Protein AF-A0A933T0M4-F1 (afdb_monomer_lite)

Secondary structure (DSSP, 8-state):
-HHHHHHHHHHTT--HHHHHHHHTS-HHHHHHHHTTPPPPGGGHHHHHHHHTS--SPPPSSHHHHHHHHHHH-S-HHHHHHHHHHHHHSS---

Radius of gyration: 14.98 Å; chains: 1; bounding box: 27×30×42 Å

Foldseek 3Di:
DLVLVVVLCVVVVHDLCVLCVQLVHHSVVSVVSVVPDDDDLVSLLSVCVSSLHRPDDQDPDPVSNVSVCVSVPPDPVSVVVVVVVVVVPPDDD

Structure (mmCIF, N/CA/C/O backbone):
data_AF-A0A933T0M4-F1
#
_entry.id   AF-A0A933T0M4-F1
#
loop_
_atom_site.group_PDB
_atom_site.id
_atom_site.type_symbol
_atom_site.label_atom_id
_atom_site.label_alt_id
_atom_site.label_comp_id
_atom_site.label_asym_id
_atom_site.label_entity_id
_atom_site.label_seq_id
_atom_site.pdbx_PDB_ins_code
_atom_site.Cartn_x
_atom_site.Cartn_y
_atom_site.Cartn_z
_atom_site.occupancy
_atom_site.B_iso_or_equiv
_atom_site.auth_seq_id
_atom_site.auth_comp_id
_atom_site.auth_asym_id
_atom_site.auth_atom_id
_atom_site.pdbx_PDB_model_num
ATOM 1 N N . MET A 1 1 ? 8.062 4.466 -4.184 1.00 85.62 1 MET A N 1
ATOM 2 C CA . MET A 1 1 ? 6.663 3.970 -4.067 1.00 85.62 1 MET A CA 1
ATOM 3 C C . MET A 1 1 ? 5.897 4.525 -2.861 1.00 85.62 1 MET A C 1
ATOM 5 O O . MET A 1 1 ? 4.732 4.896 -2.999 1.00 85.62 1 MET A O 1
ATOM 9 N N .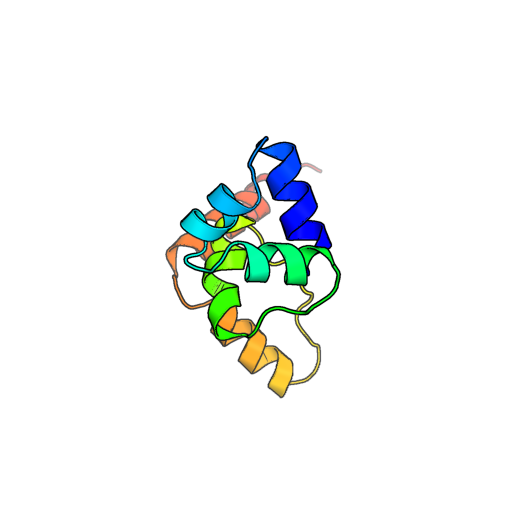 GLY A 1 2 ? 6.525 4.582 -1.681 1.00 90.38 2 GLY A N 1
ATOM 10 C CA . GLY A 1 2 ? 5.880 4.994 -0.427 1.00 90.38 2 GLY A CA 1
ATOM 11 C C . GLY A 1 2 ? 5.213 6.365 -0.428 1.00 90.38 2 GLY A C 1
ATOM 12 O O . GLY A 1 2 ? 4.156 6.527 0.173 1.00 90.38 2 GLY A O 1
ATOM 13 N N . GLU A 1 3 ? 5.778 7.335 -1.146 1.00 93.00 3 GLU A N 1
ATOM 14 C CA . GLU A 1 3 ? 5.215 8.684 -1.249 1.00 93.00 3 GLU A CA 1
ATOM 15 C C . GLU A 1 3 ? 3.806 8.686 -1.861 1.00 93.00 3 GLU A C 1
ATOM 17 O O . GLU A 1 3 ? 2.908 9.345 -1.343 1.00 93.00 3 GLU A O 1
ATOM 22 N N . HIS A 1 4 ? 3.570 7.883 -2.905 1.00 93.88 4 HIS A N 1
ATOM 23 C CA . HIS A 1 4 ? 2.243 7.761 -3.514 1.00 93.88 4 HIS A CA 1
ATOM 24 C C . HIS A 1 4 ? 1.224 7.153 -2.548 1.00 93.88 4 HIS A C 1
ATOM 26 O O . HIS A 1 4 ? 0.087 7.619 -2.487 1.00 93.88 4 HIS A O 1
ATOM 32 N N . ILE A 1 5 ? 1.639 6.143 -1.773 1.00 94.31 5 ILE A N 1
ATOM 33 C CA . ILE A 1 5 ? 0.796 5.510 -0.750 1.00 94.31 5 ILE A CA 1
ATOM 34 C C . ILE A 1 5 ? 0.446 6.535 0.330 1.00 94.31 5 ILE A C 1
ATOM 36 O O . ILE A 1 5 ? -0.732 6.717 0.632 1.00 94.31 5 ILE A O 1
ATOM 40 N N . ARG A 1 6 ? 1.449 7.256 0.846 1.00 95.75 6 ARG A N 1
ATOM 41 C CA . ARG A 1 6 ? 1.273 8.285 1.876 1.00 95.75 6 ARG A CA 1
ATOM 42 C C . ARG A 1 6 ? 0.345 9.397 1.406 1.00 95.75 6 ARG A C 1
ATOM 44 O O . ARG A 1 6 ? -0.576 9.761 2.129 1.00 95.75 6 ARG A O 1
ATOM 51 N N . LYS A 1 7 ? 0.562 9.915 0.194 1.00 95.81 7 LYS A N 1
ATOM 52 C CA . LYS A 1 7 ? -0.272 10.969 -0.389 1.00 95.81 7 LYS A CA 1
ATOM 53 C C . LYS A 1 7 ? -1.726 10.514 -0.498 1.00 95.81 7 LYS A C 1
ATOM 55 O O . LYS A 1 7 ? -2.599 11.149 0.077 1.00 95.81 7 LYS A O 1
ATOM 60 N N . LYS A 1 8 ? -1.975 9.361 -1.130 1.00 95.00 8 LYS A N 1
ATOM 61 C CA . LYS A 1 8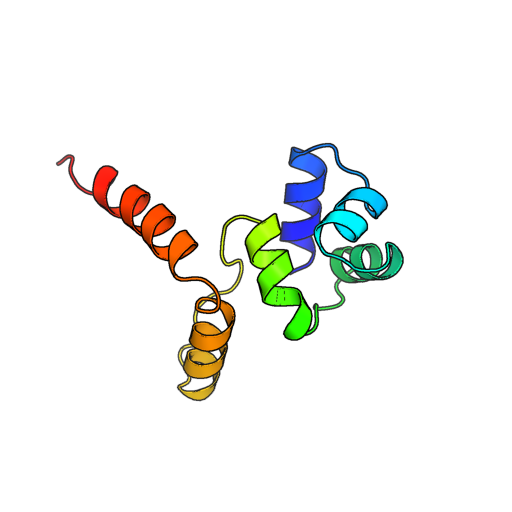 ? -3.329 8.808 -1.287 1.00 95.00 8 LYS A CA 1
ATOM 62 C C . LYS A 1 8 ? -4.007 8.551 0.059 1.00 95.00 8 LYS A C 1
ATOM 64 O O . LYS A 1 8 ? -5.197 8.810 0.202 1.00 95.00 8 LYS A O 1
ATOM 69 N N . ARG A 1 9 ? -3.258 8.047 1.043 1.00 97.12 9 ARG A N 1
ATOM 70 C CA . ARG A 1 9 ? -3.744 7.829 2.406 1.00 97.12 9 ARG A CA 1
ATOM 71 C C . ARG A 1 9 ? -4.212 9.136 3.047 1.00 97.12 9 ARG A C 1
ATOM 73 O O . ARG A 1 9 ? -5.307 9.165 3.599 1.00 97.12 9 ARG A O 1
ATOM 80 N N . LEU A 1 10 ? -3.398 10.190 2.970 1.00 97.00 10 LEU A N 1
ATOM 81 C CA . LEU A 1 10 ? -3.727 11.506 3.523 1.00 97.00 10 LEU A CA 1
ATOM 82 C C . LEU A 1 10 ? -4.898 12.165 2.781 1.00 97.00 10 LEU A C 1
ATOM 84 O O . LEU A 1 10 ? -5.786 12.692 3.441 1.00 97.00 10 LEU A O 1
ATOM 88 N N . ASP A 1 11 ? -4.955 12.054 1.451 1.00 96.81 11 ASP A N 1
ATOM 89 C CA . ASP A 1 11 ? -6.073 12.556 0.635 1.00 96.81 11 ASP A CA 1
ATOM 90 C C . ASP A 1 11 ? -7.413 11.902 1.020 1.00 96.81 11 ASP A C 1
ATOM 92 O O . ASP A 1 11 ? -8.469 12.521 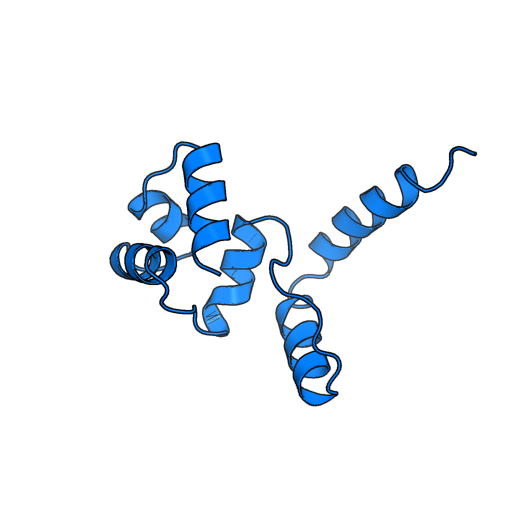0.917 1.00 96.81 11 ASP A O 1
ATOM 96 N N . LEU A 1 12 ? -7.374 10.640 1.461 1.00 95.81 12 LEU A N 1
ATOM 97 C CA . LEU A 1 12 ? -8.540 9.885 1.926 1.00 95.81 12 LEU A CA 1
ATOM 98 C C . LEU A 1 12 ? -8.783 9.995 3.442 1.00 95.81 12 LEU A C 1
ATOM 100 O O . LEU A 1 12 ? -9.739 9.403 3.936 1.00 95.81 12 LEU A O 1
ATOM 104 N N . GLY A 1 13 ? -7.926 10.701 4.188 1.00 97.19 13 GLY A N 1
ATOM 105 C CA . GLY A 1 13 ? -8.029 10.815 5.647 1.00 97.19 13 GLY A CA 1
ATOM 106 C C . GLY A 1 13 ? -7.817 9.499 6.408 1.00 97.19 13 GLY A C 1
ATOM 107 O O . GLY A 1 13 ? -8.293 9.363 7.530 1.00 97.19 13 GLY A O 1
ATOM 108 N N . LEU A 1 14 ? -7.122 8.527 5.811 1.00 97.62 14 LEU A N 1
ATOM 109 C CA . LEU A 1 14 ? -6.946 7.187 6.374 1.00 97.62 14 LEU A CA 1
ATOM 110 C C . LEU A 1 14 ? -5.727 7.089 7.308 1.00 97.62 14 LEU A C 1
ATOM 112 O O . LEU A 1 14 ? -4.668 7.701 7.109 1.00 97.62 14 LEU A O 1
ATOM 116 N N . THR A 1 15 ? -5.840 6.224 8.306 1.00 98.00 15 THR A N 1
ATOM 117 C CA . THR A 1 15 ? -4.728 5.783 9.157 1.00 98.00 15 THR A CA 1
ATOM 118 C C . THR A 1 15 ? -3.860 4.743 8.441 1.00 98.00 15 THR A C 1
ATOM 120 O O . THR A 1 15 ? -4.269 4.112 7.462 1.00 98.00 15 THR A O 1
ATOM 123 N N . GLN A 1 16 ? -2.628 4.536 8.922 1.00 97.69 16 GLN A N 1
ATOM 124 C CA . GLN A 1 16 ? -1.751 3.489 8.378 1.00 97.69 16 GLN A CA 1
ATOM 125 C C . GLN A 1 16 ? -2.350 2.089 8.580 1.00 97.69 16 GLN A C 1
ATOM 127 O O . GLN A 1 16 ? -2.261 1.253 7.682 1.00 97.69 16 GLN A O 1
ATOM 132 N N . LEU A 1 17 ? -3.022 1.856 9.713 1.00 97.94 17 LEU A N 1
ATOM 133 C CA . LEU A 1 17 ? -3.733 0.613 10.004 1.00 97.94 17 LEU A CA 1
ATOM 134 C C . LEU A 1 17 ? -4.880 0.337 9.017 1.00 97.94 17 LEU A C 1
ATOM 136 O O . LEU A 1 17 ? -5.059 -0.803 8.591 1.00 97.94 17 LEU A O 1
ATOM 140 N N . GLU A 1 18 ? -5.654 1.350 8.629 1.00 97.75 18 GLU A N 1
ATOM 141 C CA . GLU A 1 18 ? -6.735 1.184 7.647 1.00 97.75 18 GLU A CA 1
ATOM 142 C C . GLU A 1 18 ? -6.194 0.849 6.258 1.00 97.75 18 GLU A C 1
ATOM 144 O O . GLU A 1 18 ? -6.672 -0.090 5.623 1.00 97.75 18 GLU A O 1
ATOM 149 N N . VAL A 1 19 ? -5.138 1.537 5.814 1.00 97.31 19 VAL A N 1
ATOM 150 C CA . VAL A 1 19 ? -4.458 1.201 4.552 1.00 97.31 19 VAL A CA 1
ATOM 151 C C . VAL A 1 19 ? -3.890 -0.216 4.597 1.00 97.31 19 VAL A C 1
ATOM 153 O O . VAL A 1 19 ? -4.018 -0.968 3.630 1.00 97.31 19 VAL A O 1
ATOM 156 N N . ALA A 1 20 ? -3.319 -0.619 5.732 1.00 97.44 20 ALA A N 1
ATOM 157 C CA . ALA A 1 20 ? -2.808 -1.968 5.924 1.00 97.44 20 ALA A CA 1
ATOM 158 C C . ALA A 1 20 ? -3.918 -3.022 5.788 1.00 97.44 20 ALA A C 1
ATOM 160 O O . ALA A 1 20 ? -3.718 -4.025 5.104 1.00 97.44 20 ALA A O 1
ATOM 161 N N . LYS A 1 21 ? -5.109 -2.767 6.346 1.00 97.19 21 LYS A N 1
ATOM 162 C CA . LYS A 1 21 ? -6.289 -3.634 6.187 1.00 97.19 21 LYS A CA 1
ATOM 163 C C . LYS A 1 21 ? -6.766 -3.714 4.734 1.00 97.19 21 LYS A C 1
ATOM 165 O O . LYS A 1 21 ? -7.068 -4.808 4.272 1.00 97.19 21 LYS A O 1
ATOM 170 N N . ILE A 1 22 ? -6.792 -2.593 4.009 1.00 94.94 22 ILE A N 1
ATOM 171 C CA . ILE A 1 22 ? -7.202 -2.548 2.593 1.00 94.94 22 ILE A CA 1
ATOM 172 C C . ILE A 1 22 ? -6.247 -3.370 1.715 1.00 94.94 22 ILE A C 1
ATOM 174 O O . ILE A 1 22 ? -6.681 -4.140 0.860 1.00 94.94 22 ILE A O 1
ATOM 178 N N . ILE A 1 23 ? -4.938 -3.219 1.931 1.00 94.19 23 ILE A N 1
ATOM 179 C CA . ILE A 1 23 ? -3.907 -3.901 1.137 1.00 94.19 23 ILE A CA 1
ATOM 180 C C . ILE A 1 23 ? -3.712 -5.359 1.598 1.00 94.19 23 ILE A C 1
ATOM 182 O O . ILE A 1 23 ? -3.258 -6.195 0.815 1.00 94.19 23 ILE A O 1
ATOM 186 N N . GLY A 1 24 ? -4.078 -5.684 2.841 1.00 95.69 24 GLY A N 1
ATOM 187 C CA . GLY A 1 24 ? -3.911 -7.010 3.439 1.00 95.69 24 GLY A CA 1
ATOM 188 C C . GLY A 1 24 ? -2.509 -7.247 4.009 1.00 95.69 24 GLY A C 1
ATOM 189 O O . GLY A 1 24 ? -1.945 -8.329 3.850 1.00 95.69 24 GLY A O 1
ATOM 190 N N . VAL A 1 25 ? -1.915 -6.232 4.641 1.00 96.62 25 VAL A N 1
ATOM 191 C CA . VAL A 1 25 ? -0.579 -6.286 5.262 1.00 96.62 25 VAL A CA 1
ATOM 192 C C . VAL A 1 25 ? -0.617 -5.808 6.714 1.00 96.62 25 VAL A C 1
ATOM 194 O O . VAL A 1 25 ? -1.658 -5.406 7.226 1.00 96.62 25 VAL A O 1
ATOM 197 N N . LYS A 1 26 ? 0.525 -5.860 7.407 1.00 97.19 26 LYS A N 1
ATOM 198 C CA . LYS A 1 26 ? 0.664 -5.290 8.753 1.00 97.19 26 LYS A CA 1
ATOM 199 C C . LYS A 1 26 ? 0.829 -3.771 8.668 1.00 97.19 26 LYS A C 1
ATOM 201 O O . LYS A 1 26 ? 1.415 -3.264 7.715 1.00 97.19 26 LYS A O 1
ATOM 206 N N . GLU A 1 27 ? 0.392 -3.049 9.695 1.00 97.62 27 GLU A N 1
ATOM 207 C CA . GLU A 1 27 ? 0.589 -1.594 9.794 1.00 97.62 27 GLU A CA 1
ATOM 208 C C . GLU A 1 27 ? 2.068 -1.201 9.674 1.00 97.62 27 GLU A C 1
AT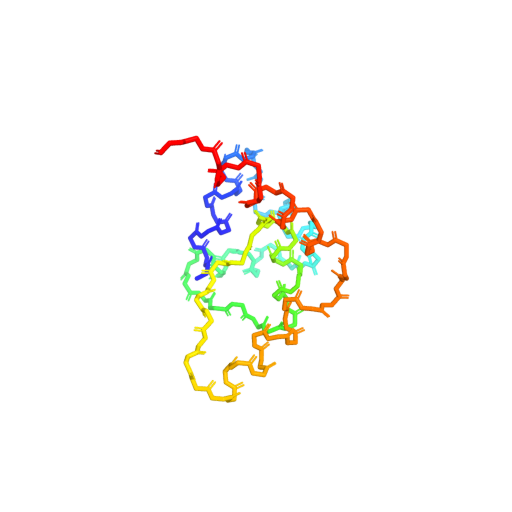OM 210 O O . GLU A 1 27 ? 2.417 -0.305 8.908 1.00 97.62 27 GLU A O 1
ATOM 215 N N . SER A 1 28 ? 2.959 -1.945 10.336 1.00 97.19 28 SER A N 1
ATOM 216 C CA . SER A 1 28 ? 4.406 -1.725 10.249 1.00 97.19 28 SER A CA 1
ATOM 217 C C . SER A 1 28 ? 4.949 -1.872 8.826 1.00 97.19 28 SER A C 1
ATOM 219 O O . SER A 1 28 ? 5.935 -1.232 8.469 1.00 97.19 28 SER A O 1
ATOM 221 N N . THR A 1 29 ? 4.312 -2.684 7.980 1.00 97.12 29 THR A N 1
ATOM 222 C CA . THR A 1 29 ? 4.664 -2.801 6.562 1.00 97.12 29 THR A CA 1
ATOM 223 C C . THR A 1 29 ? 4.345 -1.506 5.815 1.00 97.12 29 THR A C 1
ATOM 225 O O . THR A 1 29 ? 5.194 -1.020 5.072 1.00 97.12 29 THR A O 1
ATOM 228 N N . VAL A 1 30 ? 3.176 -0.908 6.062 1.00 96.81 30 VAL A N 1
ATOM 229 C CA . VAL A 1 30 ? 2.795 0.389 5.477 1.00 96.81 30 VAL A CA 1
ATOM 230 C C . VAL A 1 30 ? 3.719 1.495 5.974 1.00 96.81 30 VAL A C 1
ATOM 232 O O . VAL A 1 30 ? 4.235 2.258 5.161 1.00 96.81 30 VAL A O 1
ATOM 235 N N . TRP A 1 31 ? 3.999 1.541 7.280 1.00 97.19 31 TRP A N 1
ATOM 236 C CA . TRP A 1 31 ? 4.941 2.505 7.850 1.00 97.19 31 TRP A CA 1
ATOM 237 C C . TRP A 1 31 ? 6.312 2.413 7.171 1.00 97.19 31 TRP A C 1
ATOM 239 O O . TRP A 1 31 ? 6.841 3.426 6.719 1.00 97.19 31 TRP A O 1
ATOM 249 N N . ASN A 1 32 ? 6.851 1.199 7.021 1.00 97.00 32 ASN A N 1
ATOM 250 C CA . ASN A 1 32 ? 8.128 0.966 6.349 1.00 97.00 32 ASN A CA 1
ATOM 251 C C . ASN A 1 32 ? 8.116 1.486 4.909 1.00 97.00 32 ASN A C 1
ATOM 253 O O . ASN A 1 32 ? 9.084 2.111 4.476 1.00 97.00 32 ASN A O 1
ATOM 257 N N . TRP A 1 33 ? 7.027 1.253 4.172 1.00 96.00 33 TRP A N 1
ATOM 258 C CA . TRP A 1 33 ? 6.904 1.743 2.804 1.00 96.00 33 TRP A CA 1
ATOM 259 C C . TRP A 1 33 ? 6.907 3.261 2.730 1.00 96.00 33 TRP A C 1
ATOM 261 O O . TRP A 1 33 ? 7.653 3.828 1.935 1.00 96.00 33 TRP A O 1
ATOM 271 N N . GLU A 1 34 ? 6.143 3.926 3.595 1.00 94.81 34 GLU A N 1
ATOM 272 C CA . GLU A 1 34 ? 6.116 5.389 3.675 1.00 94.81 34 GLU A CA 1
ATOM 273 C C . GLU A 1 34 ? 7.467 6.002 4.080 1.00 94.81 34 GLU A C 1
ATOM 275 O O . GLU A 1 34 ? 7.698 7.171 3.783 1.00 94.81 34 GLU A O 1
ATOM 280 N N . HIS A 1 35 ? 8.358 5.221 4.701 1.00 95.31 35 HIS A N 1
ATOM 281 C CA . HIS A 1 35 ? 9.709 5.629 5.108 1.00 95.31 35 HIS A CA 1
ATOM 282 C C . HIS A 1 35 ? 10.812 5.099 4.175 1.00 95.31 35 HIS A C 1
ATOM 284 O O . HIS A 1 35 ? 11.976 5.017 4.560 1.00 95.31 35 HIS A O 1
ATOM 290 N N . GLY A 1 36 ? 10.465 4.749 2.933 1.00 90.75 36 GLY A N 1
ATOM 291 C CA . GLY A 1 36 ? 11.441 4.485 1.872 1.00 90.75 36 GLY A CA 1
ATOM 292 C C . GLY A 1 36 ? 11.794 3.016 1.646 1.00 90.75 36 GLY A C 1
ATOM 293 O O . GLY A 1 36 ? 12.613 2.720 0.778 1.00 90.75 36 GLY A O 1
ATOM 294 N N . ARG A 1 37 ? 11.173 2.067 2.360 1.00 93.31 37 ARG A N 1
ATOM 295 C CA . ARG A 1 37 ? 11.291 0.643 2.005 1.00 93.31 37 ARG A CA 1
ATOM 296 C C . ARG A 1 37 ? 10.427 0.358 0.783 1.00 93.31 37 ARG A C 1
ATOM 298 O O . ARG A 1 37 ? 9.234 0.631 0.781 1.00 93.31 37 ARG A O 1
ATOM 305 N N . GLU A 1 38 ? 10.997 -0.245 -0.248 1.00 90.38 38 GLU A N 1
ATOM 306 C CA . GLU A 1 38 ? 10.213 -0.587 -1.434 1.00 90.38 38 GLU A CA 1
ATOM 307 C C . GLU A 1 38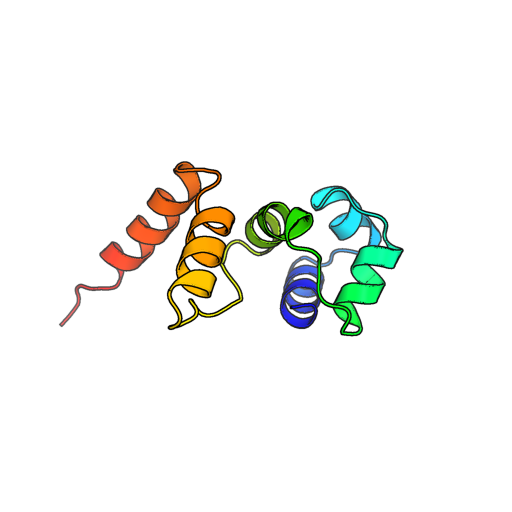 ? 9.353 -1.850 -1.196 1.00 90.38 38 GLU A C 1
ATOM 309 O O . GLU A 1 38 ? 9.829 -2.817 -0.588 1.00 90.38 38 GLU A O 1
ATOM 314 N N . PRO A 1 39 ? 8.076 -1.865 -1.628 1.00 91.19 39 PRO A N 1
ATOM 315 C CA . PRO A 1 39 ? 7.227 -3.046 -1.529 1.00 91.19 39 PRO A CA 1
ATOM 316 C C . PRO A 1 39 ? 7.723 -4.202 -2.394 1.00 91.19 39 PRO A C 1
ATOM 318 O O . PRO A 1 39 ? 8.192 -4.022 -3.516 1.00 91.19 39 PRO A O 1
ATOM 321 N N . GLU A 1 40 ? 7.532 -5.424 -1.905 1.00 89.19 40 GLU A N 1
ATOM 322 C CA . GLU A 1 40 ? 7.744 -6.613 -2.723 1.00 89.19 40 GLU A CA 1
ATOM 323 C C . GLU A 1 40 ? 6.696 -6.716 -3.844 1.00 89.19 40 GLU A C 1
ATOM 325 O O . GLU A 1 40 ? 5.529 -6.353 -3.668 1.00 89.19 40 GLU A O 1
ATOM 330 N N . LEU A 1 41 ? 7.083 -7.327 -4.969 1.00 84.31 41 LEU A N 1
ATOM 331 C CA . LEU A 1 41 ? 6.235 -7.489 -6.160 1.00 84.31 41 LEU A CA 1
ATOM 332 C C . LEU A 1 41 ? 4.875 -8.147 -5.874 1.00 84.31 41 LEU A C 1
ATOM 334 O O . LEU A 1 41 ? 3.894 -7.841 -6.547 1.00 84.31 41 LEU A O 1
ATOM 338 N N . LYS A 1 42 ? 4.792 -9.016 -4.859 1.00 85.94 42 LYS A N 1
ATOM 339 C CA . LYS A 1 42 ? 3.544 -9.681 -4.445 1.00 85.94 42 LYS A CA 1
ATOM 340 C C . LYS A 1 42 ? 2.474 -8.704 -3.939 1.00 85.94 42 LYS A C 1
ATOM 342 O O . LYS A 1 42 ? 1.289 -8.992 -4.055 1.00 85.94 42 LYS A O 1
ATOM 347 N N . HIS A 1 43 ? 2.879 -7.553 -3.399 1.00 90.75 43 HIS A N 1
ATOM 348 C CA . HIS A 1 43 ? 1.962 -6.529 -2.892 1.00 90.75 43 HIS A CA 1
ATOM 349 C C . HIS A 1 43 ? 1.535 -5.536 -3.973 1.00 90.75 43 HIS A C 1
ATOM 351 O O . HIS A 1 43 ? 0.523 -4.856 -3.816 1.00 90.75 43 HIS A O 1
ATOM 357 N N . MET A 1 44 ? 2.268 -5.470 -5.086 1.00 88.44 44 MET A N 1
ATOM 358 C CA . MET A 1 44 ? 2.041 -4.472 -6.128 1.00 88.44 44 MET A CA 1
ATOM 359 C C . MET A 1 44 ? 0.619 -4.475 -6.702 1.00 88.44 44 MET A C 1
ATOM 361 O O . MET A 1 44 ? 0.075 -3.385 -6.839 1.00 88.44 44 MET A O 1
ATOM 365 N N . PRO A 1 45 ? -0.036 -5.625 -6.974 1.00 87.69 45 PRO A N 1
ATOM 366 C CA . PRO A 1 45 ? -1.412 -5.624 -7.469 1.00 87.69 45 PRO A CA 1
ATOM 367 C C . PRO A 1 45 ? -2.382 -4.905 -6.524 1.00 87.69 45 PRO A C 1
ATOM 369 O O . PRO A 1 45 ? -3.157 -4.059 -6.959 1.00 87.69 45 PRO A O 1
ATOM 372 N N . LYS A 1 46 ? -2.284 -5.180 -5.217 1.00 90.56 46 LYS A N 1
ATOM 373 C CA . LYS A 1 46 ? -3.127 -4.553 -4.189 1.00 90.56 46 LYS A CA 1
ATOM 374 C C . LYS A 1 46 ? -2.793 -3.081 -3.982 1.00 90.56 46 LYS A C 1
ATOM 376 O O . LYS A 1 46 ? -3.687 -2.276 -3.747 1.00 90.56 46 LYS A O 1
ATOM 381 N N . ILE A 1 47 ? -1.521 -2.710 -4.113 1.00 91.81 47 ILE A N 1
ATOM 382 C CA . ILE A 1 47 ? -1.122 -1.306 -4.031 1.00 91.81 47 ILE A CA 1
ATOM 383 C C . ILE A 1 47 ? -1.615 -0.526 -5.260 1.00 91.81 47 ILE A C 1
ATOM 385 O O . ILE A 1 47 ? -2.111 0.584 -5.108 1.00 91.81 47 ILE A O 1
ATOM 389 N N . ILE A 1 48 ? -1.526 -1.093 -6.467 1.00 89.69 48 ILE A N 1
ATOM 390 C CA . ILE A 1 48 ? -2.059 -0.478 -7.695 1.00 89.69 48 ILE A CA 1
ATOM 391 C C . ILE A 1 48 ? -3.579 -0.318 -7.588 1.00 89.69 48 ILE A C 1
ATOM 393 O O . ILE A 1 48 ? -4.103 0.738 -7.931 1.00 89.69 48 ILE A O 1
ATOM 397 N N . GLU A 1 49 ? -4.278 -1.330 -7.069 1.00 89.25 49 GLU A N 1
ATOM 398 C CA . GLU A 1 49 ? -5.716 -1.266 -6.787 1.00 89.25 49 GLU A CA 1
ATOM 399 C C . GLU A 1 49 ? -6.049 -0.130 -5.803 1.00 89.25 49 GLU A C 1
ATOM 401 O O . GLU A 1 49 ? -6.935 0.676 -6.078 1.00 89.25 49 GLU A O 1
ATOM 406 N N . PHE A 1 50 ? -5.290 -0.004 -4.708 1.00 91.25 50 PHE A N 1
ATOM 407 C CA . PHE A 1 50 ? -5.447 1.074 -3.725 1.00 91.25 50 PHE A CA 1
ATOM 408 C C . PHE A 1 50 ? -5.174 2.472 -4.310 1.00 91.25 50 PHE A C 1
ATOM 410 O O . PHE A 1 50 ? -5.907 3.426 -4.041 1.00 91.25 50 PHE A O 1
ATOM 417 N N . LEU A 1 51 ? -4.121 2.613 -5.119 1.00 90.56 51 LEU A N 1
ATOM 418 C CA . LEU A 1 51 ? -3.753 3.890 -5.733 1.00 90.56 51 LEU A CA 1
ATOM 419 C C . LEU A 1 51 ? -4.710 4.287 -6.866 1.00 90.56 51 LEU A C 1
ATOM 421 O O . LEU A 1 51 ? -4.960 5.477 -7.068 1.00 90.56 51 LEU A O 1
ATOM 425 N N . GLY A 1 52 ? -5.256 3.308 -7.591 1.00 86.00 52 GLY A N 1
ATOM 426 C CA . GLY A 1 52 ? -6.098 3.509 -8.773 1.00 86.00 52 GLY A CA 1
ATOM 427 C C . GLY A 1 52 ? -5.317 3.870 -10.044 1.00 86.00 52 GLY A C 1
ATOM 428 O O . GLY A 1 52 ? -5.921 4.216 -11.057 1.00 86.00 52 GLY A O 1
ATOM 429 N N . PHE A 1 53 ? -3.985 3.807 -10.003 1.00 83.06 53 PHE A N 1
ATOM 430 C CA . PHE A 1 53 ? -3.088 4.024 -11.139 1.00 83.06 53 PHE A CA 1
ATOM 431 C C . PHE A 1 53 ? -1.768 3.270 -10.930 1.00 83.06 53 PHE A C 1
ATOM 433 O O . PHE A 1 53 ? -1.470 2.803 -9.831 1.00 83.06 53 PHE A O 1
ATOM 440 N N . VAL A 1 54 ? -0.964 3.158 -11.991 1.00 82.44 54 VAL A N 1
ATOM 441 C CA . VAL A 1 54 ? 0.365 2.531 -11.945 1.00 82.44 54 VAL A CA 1
ATOM 442 C C . VAL A 1 54 ? 1.418 3.611 -11.648 1.00 82.44 54 VAL A C 1
ATOM 444 O O . VAL A 1 54 ? 1.618 4.489 -12.485 1.00 82.44 54 VAL A O 1
ATOM 447 N N . PRO A 1 55 ? 2.094 3.588 -10.484 1.00 78.44 55 PRO A N 1
ATOM 448 C CA . PRO A 1 55 ? 2.994 4.667 -10.052 1.00 78.44 55 PRO A CA 1
ATOM 449 C C . PRO A 1 55 ? 4.442 4.537 -10.556 1.00 78.44 55 PRO A C 1
ATOM 451 O O . PRO A 1 55 ? 5.310 5.296 -10.136 1.00 78.44 55 PRO A O 1
ATOM 454 N N . PHE A 1 56 ? 4.737 3.572 -11.427 1.00 76.31 56 PHE A N 1
ATOM 455 C CA . PHE A 1 56 ? 6.066 3.364 -12.004 1.00 76.31 56 PHE A CA 1
ATOM 456 C C . PHE A 1 56 ? 6.004 3.410 -13.532 1.00 76.31 56 PHE A C 1
ATOM 458 O O . PHE A 1 56 ? 5.024 2.980 -14.144 1.00 76.31 56 PHE A O 1
ATOM 465 N N . LYS A 1 57 ? 7.064 3.935 -14.156 1.00 71.44 57 LYS A N 1
ATOM 466 C CA . LYS A 1 57 ? 7.197 3.951 -15.617 1.00 71.44 57 LYS A CA 1
ATOM 467 C C . LYS A 1 57 ? 7.438 2.530 -16.131 1.00 71.44 57 LYS A C 1
ATOM 469 O O . LYS A 1 57 ? 8.083 1.727 -15.457 1.00 71.44 57 LYS A O 1
ATOM 474 N N . CYS A 1 58 ? 6.916 2.229 -17.320 1.00 68.38 58 CYS A N 1
ATOM 475 C CA . CYS A 1 58 ? 7.251 0.991 -18.016 1.00 68.38 58 CYS A CA 1
ATOM 476 C C . CYS A 1 58 ? 8.762 0.995 -18.299 1.00 68.38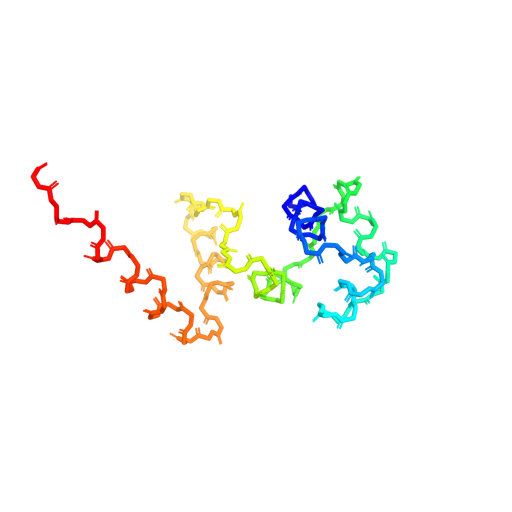 58 CYS A C 1
ATOM 478 O O . CYS A 1 58 ? 9.234 1.950 -18.921 1.00 68.38 58 CYS A O 1
ATOM 480 N N . PRO A 1 59 ? 9.527 -0.003 -17.826 1.00 71.38 59 PRO A N 1
ATOM 481 C CA . PRO A 1 59 ? 10.947 -0.084 -18.134 1.00 71.38 59 PRO A CA 1
ATOM 482 C C . PRO A 1 59 ? 11.152 -0.249 -19.642 1.00 71.38 59 PRO A C 1
ATOM 484 O O . PRO A 1 59 ? 10.340 -0.881 -20.321 1.00 71.38 59 PRO A O 1
ATOM 487 N N . GLU A 1 60 ? 12.232 0.306 -20.185 1.00 70.00 60 GLU A N 1
ATOM 488 C CA . GLU A 1 60 ? 12.537 0.156 -21.613 1.00 70.00 60 GLU A CA 1
ATOM 489 C C . GLU A 1 60 ? 13.084 -1.239 -21.938 1.00 70.00 60 GLU A C 1
ATOM 491 O O . GLU A 1 60 ? 12.858 -1.753 -23.043 1.00 70.00 60 GLU A O 1
ATOM 496 N N . ASP A 1 61 ? 13.727 -1.877 -20.955 1.00 80.88 61 ASP A N 1
ATOM 497 C CA . ASP A 1 61 ? 14.353 -3.181 -21.099 1.00 80.88 61 ASP A CA 1
ATOM 498 C C . ASP A 1 61 ? 13.312 -4.318 -21.230 1.00 80.88 61 ASP A C 1
ATOM 500 O O . ASP A 1 61 ? 12.259 -4.297 -20.580 1.00 80.88 61 ASP A O 1
ATOM 504 N N . PRO A 1 62 ? 13.574 -5.345 -22.063 1.00 72.94 62 PRO A N 1
ATOM 505 C CA . PRO A 1 62 ? 12.611 -6.419 -22.321 1.00 72.94 62 PRO A CA 1
ATOM 506 C C . PRO A 1 62 ? 12.163 -7.195 -21.069 1.00 72.94 62 PRO A C 1
ATOM 508 O O . PRO A 1 62 ? 11.008 -7.619 -20.978 1.00 72.94 62 PRO A O 1
ATOM 511 N N . ILE A 1 63 ? 13.050 -7.365 -20.084 1.00 71.94 63 ILE A N 1
ATOM 512 C CA . ILE A 1 63 ? 12.769 -8.109 -18.845 1.00 71.94 63 ILE A CA 1
ATOM 513 C C . ILE A 1 63 ? 11.853 -7.285 -17.931 1.00 71.94 63 ILE A C 1
ATOM 515 O O . ILE A 1 63 ? 10.891 -7.803 -17.354 1.00 71.94 63 ILE A O 1
ATOM 519 N N . GLY A 1 64 ? 12.120 -5.989 -17.825 1.00 71.38 64 GLY A N 1
ATOM 520 C CA . GLY A 1 64 ? 11.321 -5.016 -17.106 1.00 71.38 64 GLY A CA 1
ATOM 521 C C . GLY A 1 64 ? 9.935 -4.850 -17.720 1.00 71.38 64 GLY A C 1
ATOM 522 O O . GLY A 1 64 ? 8.954 -4.830 -16.974 1.00 71.38 64 GLY A O 1
ATOM 523 N N . LYS A 1 65 ? 9.817 -4.867 -19.055 1.00 72.00 65 LYS A N 1
ATOM 524 C CA . LYS A 1 65 ? 8.520 -4.924 -19.753 1.00 72.00 65 LYS A CA 1
ATOM 525 C C . LYS A 1 65 ? 7.722 -6.167 -19.376 1.00 72.00 65 LYS A C 1
ATOM 527 O O . LYS A 1 65 ? 6.548 -6.050 -19.036 1.00 72.00 65 LYS A O 1
ATOM 532 N N . LEU A 1 66 ? 8.340 -7.350 -19.362 1.00 72.81 66 LEU A N 1
ATOM 533 C CA . LEU A 1 66 ? 7.651 -8.586 -18.970 1.00 72.81 66 LEU A CA 1
ATOM 534 C C . LEU A 1 66 ? 7.116 -8.512 -17.529 1.00 72.81 66 LEU A C 1
ATOM 536 O O . LEU A 1 66 ? 5.968 -8.881 -17.268 1.00 72.81 66 LEU A O 1
ATOM 540 N N . ARG A 1 67 ? 7.921 -7.992 -16.593 1.00 70.94 67 ARG A N 1
ATOM 541 C CA . ARG A 1 67 ? 7.488 -7.754 -15.206 1.00 70.94 67 ARG A CA 1
ATOM 542 C C . ARG A 1 67 ? 6.353 -6.732 -15.141 1.00 70.94 67 ARG A C 1
ATOM 544 O O . ARG A 1 67 ? 5.365 -6.985 -14.459 1.00 70.94 67 ARG A O 1
ATOM 551 N N . TYR A 1 68 ? 6.461 -5.630 -15.880 1.00 72.75 68 TYR A N 1
ATOM 552 C CA . TYR A 1 68 ? 5.429 -4.600 -15.984 1.00 72.75 68 TYR A CA 1
ATOM 553 C C . TYR A 1 68 ? 4.093 -5.192 -16.451 1.00 72.75 68 TYR A C 1
ATOM 555 O O . TYR A 1 68 ? 3.085 -5.052 -15.759 1.00 72.75 68 TYR A O 1
ATOM 563 N N . PHE A 1 69 ? 4.090 -5.943 -17.556 1.00 71.75 69 PHE A N 1
ATOM 564 C CA . PHE A 1 69 ? 2.880 -6.584 -18.073 1.00 71.75 69 PHE A CA 1
ATOM 565 C C . PHE A 1 69 ? 2.275 -7.572 -17.073 1.00 71.75 69 PHE A C 1
ATOM 567 O O . PHE A 1 69 ? 1.060 -7.586 -16.902 1.00 71.75 69 PHE A O 1
ATOM 574 N N . LYS A 1 70 ? 3.091 -8.344 -16.346 1.00 73.69 70 LYS A N 1
ATOM 575 C CA . LYS A 1 70 ? 2.599 -9.280 -15.322 1.00 73.69 70 LYS A CA 1
ATOM 576 C C . LYS A 1 70 ? 1.929 -8.577 -14.131 1.00 73.69 70 LYS A C 1
ATOM 578 O O . LYS A 1 70 ? 0.987 -9.118 -13.562 1.00 73.69 70 LYS A O 1
ATOM 583 N N . LEU A 1 71 ? 2.403 -7.388 -13.752 1.00 70.88 71 LEU A N 1
ATOM 584 C CA . LEU A 1 71 ? 1.866 -6.608 -12.628 1.00 70.88 71 LEU A CA 1
ATOM 585 C C . LEU A 1 71 ? 0.610 -5.810 -12.989 1.00 70.88 71 LEU A C 1
ATOM 587 O O . LEU A 1 71 ? -0.275 -5.658 -12.150 1.00 70.88 71 LEU A O 1
ATOM 591 N N . VAL A 1 72 ? 0.543 -5.292 -14.218 1.00 68.06 72 VAL A N 1
ATOM 592 C CA . VAL A 1 72 ? -0.584 -4.482 -14.710 1.00 68.06 72 VAL A CA 1
ATOM 593 C C . VAL A 1 72 ? -1.724 -5.356 -15.249 1.00 68.06 72 VAL A C 1
ATOM 595 O O . VAL A 1 72 ? -2.877 -4.932 -15.238 1.00 68.06 72 VAL A O 1
ATOM 598 N N . ASN A 1 73 ? -1.436 -6.599 -15.656 1.00 65.06 73 ASN A N 1
ATOM 599 C CA . ASN A 1 73 ? -2.410 -7.523 -16.242 1.00 65.06 73 ASN A CA 1
ATOM 600 C C . ASN A 1 73 ? -2.892 -8.700 -15.346 1.00 65.06 73 ASN A C 1
ATOM 602 O O . ASN A 1 73 ? -3.030 -9.809 -15.860 1.00 65.06 73 ASN A O 1
ATOM 606 N N . PRO A 1 74 ? -3.174 -8.546 -14.033 1.00 54.03 74 PRO A N 1
ATOM 607 C CA . PRO A 1 74 ? -3.871 -9.589 -13.277 1.00 54.03 74 PRO A CA 1
ATOM 608 C C . PRO A 1 74 ? -5.407 -9.473 -13.353 1.00 54.03 74 PRO A C 1
ATOM 610 O O . PRO A 1 74 ? -6.099 -10.407 -12.960 1.00 54.03 74 PRO A O 1
ATOM 613 N N . ALA A 1 75 ? -5.964 -8.358 -13.850 1.00 51.94 75 ALA A N 1
ATOM 614 C CA . ALA A 1 75 ? -7.412 -8.148 -13.951 1.00 51.94 75 ALA A CA 1
ATOM 615 C C . ALA A 1 75 ? -7.791 -7.303 -15.193 1.00 51.94 75 ALA A C 1
ATOM 617 O O . ALA A 1 75 ? -7.637 -6.078 -15.167 1.00 51.94 75 ALA A O 1
ATOM 618 N N . PRO A 1 76 ? -8.377 -7.904 -16.249 1.00 55.00 76 PRO A N 1
ATOM 619 C CA . PRO A 1 76 ? -8.768 -7.209 -17.487 1.00 55.00 76 PRO A CA 1
ATOM 620 C C . PRO A 1 76 ? -9.721 -6.013 -17.292 1.00 55.00 76 PRO A C 1
ATOM 622 O O . PRO A 1 76 ? -9.848 -5.155 -18.163 1.00 55.00 76 PRO A O 1
ATOM 625 N N . ARG A 1 77 ? -10.412 -5.934 -16.144 1.00 54.62 77 ARG A N 1
ATOM 626 C CA . ARG A 1 77 ? -11.455 -4.932 -15.867 1.00 54.62 77 ARG A CA 1
ATOM 627 C C . ARG A 1 77 ? -10.925 -3.510 -15.646 1.00 54.62 77 ARG A C 1
ATOM 629 O O . ARG A 1 77 ? -11.624 -2.563 -15.993 1.00 54.62 77 ARG A O 1
ATOM 636 N N . LEU A 1 78 ? -9.709 -3.338 -15.120 1.00 51.25 78 LEU A N 1
ATOM 637 C CA . LEU A 1 78 ? -9.139 -2.001 -14.871 1.00 51.25 78 LEU A CA 1
ATOM 638 C C . LEU A 1 78 ? -8.632 -1.331 -16.160 1.00 51.25 78 LEU A C 1
ATOM 640 O O . LEU A 1 78 ? -8.724 -0.112 -16.304 1.00 51.25 78 LEU A O 1
ATOM 644 N N . TYR A 1 79 ? -8.182 -2.127 -17.134 1.00 48.72 79 TYR A N 1
ATOM 645 C CA . TYR A 1 79 ? -7.704 -1.647 -18.435 1.00 48.72 79 TYR A CA 1
ATOM 646 C C . TYR A 1 79 ? -8.802 -0.925 -19.234 1.00 48.72 79 TYR A C 1
ATOM 648 O O . TYR A 1 79 ? -8.574 0.155 -19.777 1.00 48.72 79 TYR A O 1
ATOM 656 N N . LEU A 1 80 ? -10.028 -1.461 -19.221 1.00 51.56 80 LEU A N 1
ATOM 657 C CA . LEU A 1 80 ? -11.180 -0.839 -19.885 1.00 51.56 80 LEU A CA 1
ATOM 658 C C . LEU A 1 80 ? -11.587 0.498 -19.246 1.00 51.56 80 LEU A C 1
ATOM 660 O O . LEU A 1 80 ? -12.066 1.386 -19.946 1.00 51.56 80 LEU A O 1
ATOM 664 N N . ALA A 1 81 ? -11.391 0.668 -17.936 1.00 49.47 81 ALA A N 1
ATOM 665 C CA . ALA A 1 81 ? -11.706 1.921 -17.249 1.00 49.47 81 ALA A CA 1
ATOM 666 C C . ALA A 1 81 ? -10.678 3.027 -17.551 1.00 49.47 81 ALA A C 1
ATOM 668 O O . ALA A 1 81 ? -11.047 4.193 -17.688 1.00 49.47 81 ALA A O 1
ATOM 669 N N . LEU A 1 82 ? -9.401 2.660 -17.694 1.00 47.47 82 LEU A N 1
ATOM 670 C CA . LEU A 1 82 ? -8.322 3.591 -18.030 1.00 47.47 82 LEU A CA 1
ATOM 671 C C . LEU A 1 82 ? -8.366 4.010 -19.508 1.00 47.47 82 LEU A C 1
ATOM 673 O O . LEU A 1 82 ? -8.294 5.205 -19.792 1.00 47.47 82 LEU A O 1
ATOM 677 N N . LEU A 1 83 ? -8.591 3.072 -20.438 1.00 48.44 83 LEU A N 1
ATOM 678 C CA . LEU A 1 83 ? -8.733 3.399 -21.864 1.00 48.44 83 LEU A CA 1
ATOM 679 C C . LEU A 1 83 ? -9.971 4.251 -22.166 1.00 48.44 83 LEU A C 1
ATOM 681 O O . LEU A 1 83 ? -9.922 5.129 -23.025 1.00 48.44 83 LEU A O 1
ATOM 685 N N . LYS A 1 84 ? -11.078 4.062 -21.437 1.00 46.00 84 LYS A N 1
ATOM 686 C CA . LYS A 1 84 ? -12.253 4.929 -21.603 1.00 46.00 84 LYS A CA 1
ATOM 687 C C . LYS A 1 84 ? -11.973 6.381 -21.206 1.00 46.00 84 LYS A C 1
ATOM 689 O O . LYS A 1 84 ? -12.583 7.267 -21.781 1.00 46.00 84 LYS A O 1
ATOM 694 N N . LYS A 1 85 ? -11.039 6.660 -20.288 1.00 46.69 85 LYS A N 1
ATOM 695 C CA . LYS A 1 85 ? -10.669 8.045 -19.936 1.00 46.69 85 LYS A CA 1
ATOM 696 C C . LYS A 1 85 ? -9.697 8.684 -20.930 1.00 46.69 85 LYS A C 1
ATOM 698 O O . LYS A 1 85 ? -9.804 9.882 -21.164 1.00 46.69 85 LYS A O 1
ATOM 703 N N . SER A 1 86 ? -8.794 7.916 -21.544 1.00 36.25 86 SER A N 1
ATOM 704 C CA . SER A 1 86 ? -7.861 8.451 -22.549 1.00 36.25 86 SER A CA 1
ATOM 705 C C . SER A 1 86 ? -8.517 8.720 -23.906 1.00 36.25 86 SER A C 1
ATOM 707 O O . SER A 1 86 ? -8.055 9.588 -24.634 1.00 36.25 86 SER A O 1
ATOM 709 N N . VAL A 1 87 ? -9.604 8.018 -24.243 1.00 47.38 87 VAL A N 1
ATOM 710 C CA . VAL A 1 87 ? -10.333 8.239 -25.506 1.00 47.38 87 VAL A CA 1
ATOM 711 C C . VAL A 1 87 ? -11.264 9.461 -25.437 1.00 47.38 87 VAL A C 1
ATOM 713 O O . VAL A 1 87 ? -11.510 10.088 -26.458 1.00 47.38 87 VAL A O 1
ATOM 716 N N . ILE A 1 88 ? -11.743 9.860 -24.251 1.00 47.53 88 ILE A N 1
ATOM 717 C CA . ILE A 1 88 ? -12.719 10.964 -24.124 1.00 47.53 88 ILE A CA 1
ATOM 718 C C . ILE A 1 88 ? -12.047 12.355 -24.064 1.00 47.53 88 ILE A C 1
ATOM 720 O O . ILE A 1 88 ? -12.663 13.335 -24.463 1.00 47.53 88 ILE A O 1
ATOM 724 N N . TYR A 1 89 ? -10.778 12.467 -23.648 1.00 42.34 89 TYR A N 1
ATOM 725 C CA . TYR A 1 89 ? -10.045 13.752 -23.594 1.00 42.34 89 TYR A CA 1
ATOM 726 C C . TYR A 1 89 ? -9.082 13.991 -24.776 1.00 42.34 89 TYR A C 1
ATOM 728 O O . TYR A 1 89 ? -8.304 14.938 -24.748 1.00 42.34 89 TYR A O 1
ATOM 736 N N . GLY A 1 90 ? -9.125 13.144 -25.811 1.00 42.00 90 GLY A N 1
ATOM 737 C CA . GLY A 1 90 ? -8.249 13.211 -26.991 1.00 42.00 90 GLY A CA 1
ATOM 738 C C . GLY A 1 90 ? -8.902 13.752 -28.268 1.00 42.00 90 GLY A C 1
ATOM 739 O O . GLY A 1 90 ? -8.367 13.531 -29.348 1.00 42.00 90 GLY A O 1
ATOM 740 N N . SER A 1 91 ? -10.052 14.425 -28.168 1.00 42.59 91 SER A N 1
ATOM 741 C CA . SER A 1 91 ? -10.693 15.110 -29.298 1.00 42.59 91 SER A CA 1
ATOM 742 C C . SER A 1 91 ? -11.317 16.422 -28.834 1.00 42.59 91 SER A C 1
ATOM 744 O O . SER A 1 91 ? -12.489 16.465 -28.480 1.00 42.59 91 SER A O 1
ATOM 746 N N . LEU A 1 92 ? -10.526 17.491 -28.847 1.00 38.22 92 LEU A N 1
ATOM 747 C CA . LEU A 1 92 ? -10.984 18.863 -29.074 1.00 38.22 92 LEU A CA 1
ATOM 748 C C . LEU A 1 92 ? -9.768 19.680 -29.537 1.00 38.22 92 LEU A C 1
ATOM 750 O O . LEU A 1 92 ? -8.924 20.012 -28.714 1.00 38.22 92 LEU A O 1
ATOM 754 N N . PHE A 1 93 ? -9.758 19.920 -30.855 1.00 41.66 93 PHE A N 1
ATOM 755 C CA . PHE A 1 93 ? -8.964 20.853 -31.674 1.00 41.66 93 PHE A CA 1
ATOM 756 C C . PHE A 1 93 ? -7.435 20.846 -31.557 1.00 41.66 93 PHE A C 1
ATOM 758 O O . PHE A 1 93 ? -6.885 21.253 -30.514 1.00 41.66 93 PHE A O 1
#

pLDDT: mean 79.11, std 19.15, range [36.25, 98.0]

Sequence (93 aa):
MGEHIRKKRLDLGLTQLEVAKIIGVKESTVWNWEHGREPELKHMPKIIEFLGFVPFKCPEDPIGKLRYFKLVNPAPRLYLALLKKSVIYGSLF